Protein AF-A0AB34HCX6-F1 (afdb_monomer)

Structure (mmCIF, N/CA/C/O backbone):
data_AF-A0AB34HCX6-F1
#
_entry.id   AF-A0AB34HCX6-F1
#
loop_
_atom_site.group_PDB
_atom_site.id
_atom_site.type_symbol
_atom_site.label_atom_id
_atom_site.label_alt_id
_atom_site.label_comp_id
_atom_site.label_asym_id
_atom_site.label_entity_id
_atom_site.label_seq_id
_atom_site.pdbx_PDB_ins_code
_atom_site.Cartn_x
_atom_site.Cartn_y
_atom_site.Cartn_z
_atom_site.occupancy
_atom_site.B_iso_or_equiv
_atom_site.auth_seq_id
_atom_site.auth_comp_id
_atom_site.auth_asym_id
_atom_site.auth_atom_id
_atom_site.pdbx_PDB_model_num
ATOM 1 N N . MET A 1 1 ? 10.209 -13.416 0.550 1.00 55.62 1 MET A N 1
ATOM 2 C CA . MET A 1 1 ? 9.763 -12.662 1.744 1.00 55.62 1 MET A CA 1
ATOM 3 C C . MET A 1 1 ? 8.471 -13.272 2.259 1.00 55.62 1 MET A C 1
ATOM 5 O O . MET A 1 1 ? 7.424 -12.997 1.695 1.00 55.62 1 MET A O 1
ATOM 9 N N . GLN A 1 2 ? 8.530 -14.089 3.309 1.00 68.38 2 GLN A N 1
ATOM 10 C CA . GLN A 1 2 ? 7.336 -14.660 3.948 1.00 68.38 2 GLN A CA 1
ATOM 11 C C . GLN A 1 2 ? 6.648 -13.685 4.922 1.00 68.38 2 GLN A C 1
ATOM 13 O O . GLN A 1 2 ? 5.838 -14.127 5.707 1.00 68.38 2 GLN A O 1
ATOM 18 N N . 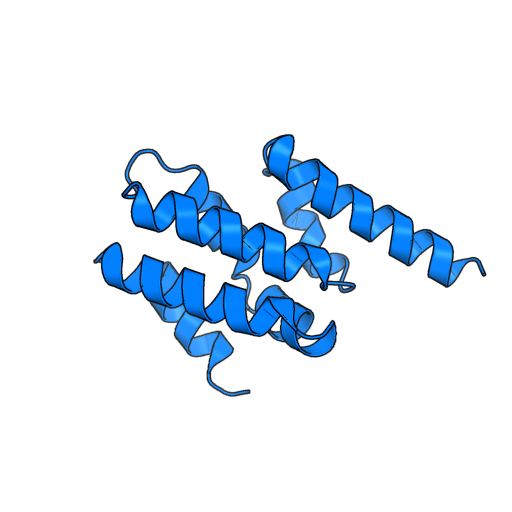GLY A 1 3 ? 6.998 -12.393 4.953 1.00 86.06 3 GLY A N 1
ATOM 19 C CA . GLY A 1 3 ? 6.365 -11.422 5.862 1.00 86.06 3 GLY A CA 1
ATOM 20 C C . GLY A 1 3 ? 5.257 -10.588 5.215 1.00 86.06 3 GLY A C 1
ATOM 21 O O . GLY A 1 3 ? 4.332 -10.152 5.888 1.00 86.06 3 GLY A O 1
ATOM 22 N N . VAL A 1 4 ? 5.337 -10.362 3.900 1.00 90.38 4 VAL A N 1
ATOM 23 C CA . VAL A 1 4 ? 4.390 -9.500 3.173 1.00 90.38 4 VAL A CA 1
ATOM 24 C C . VAL A 1 4 ? 2.976 -10.094 3.119 1.00 90.38 4 VAL A C 1
ATOM 26 O O . VAL A 1 4 ? 2.040 -9.350 3.407 1.00 90.38 4 VAL A O 1
ATOM 29 N N . PRO A 1 5 ? 2.781 -11.398 2.826 1.00 92.62 5 PRO A N 1
ATOM 30 C CA . PRO A 1 5 ? 1.440 -11.981 2.819 1.00 92.62 5 PRO A CA 1
ATOM 31 C C . PRO A 1 5 ? 0.748 -11.868 4.183 1.00 92.62 5 PRO A C 1
ATOM 33 O O . PRO A 1 5 ? -0.403 -11.461 4.248 1.00 92.62 5 PRO A O 1
ATOM 36 N N . GLN A 1 6 ? 1.468 -12.125 5.274 1.00 93.25 6 GLN A N 1
ATOM 37 C CA . GLN A 1 6 ? 0.959 -12.057 6.643 1.00 93.25 6 GLN A CA 1
ATOM 38 C C . GLN A 1 6 ? 0.585 -10.628 7.024 1.00 93.25 6 GLN A C 1
ATOM 40 O O . GLN A 1 6 ? -0.478 -10.411 7.586 1.00 93.25 6 GLN A O 1
ATOM 45 N N . LEU A 1 7 ? 1.402 -9.636 6.654 1.00 93.94 7 LEU A N 1
ATOM 46 C CA . LEU A 1 7 ? 1.037 -8.230 6.842 1.00 93.94 7 LEU A CA 1
ATOM 47 C C . LEU A 1 7 ? -0.205 -7.843 6.029 1.00 93.94 7 LEU A C 1
ATOM 49 O O . LEU A 1 7 ? -0.985 -7.011 6.480 1.00 93.94 7 LEU A O 1
ATOM 53 N N . SER A 1 8 ? -0.403 -8.440 4.851 1.00 94.19 8 SER A N 1
ATOM 54 C CA . SER A 1 8 ? -1.609 -8.222 4.045 1.00 94.19 8 SER A CA 1
ATOM 55 C C . SER A 1 8 ? -2.854 -8.843 4.681 1.00 94.19 8 SER A C 1
ATOM 57 O O . SER A 1 8 ? -3.922 -8.234 4.640 1.00 94.19 8 SER A O 1
ATOM 59 N N . VAL A 1 9 ? -2.712 -10.021 5.296 1.00 94.31 9 VAL A N 1
ATOM 60 C CA . VAL A 1 9 ? -3.766 -10.648 6.105 1.00 94.31 9 VAL A CA 1
ATOM 61 C C . VAL A 1 9 ? -4.085 -9.762 7.304 1.00 94.31 9 VAL A C 1
ATOM 63 O O . VAL A 1 9 ? -5.232 -9.358 7.449 1.00 94.31 9 VAL A O 1
ATOM 66 N N . CYS A 1 10 ? -3.079 -9.335 8.076 1.00 95.06 10 CYS A N 1
ATOM 67 C CA . CYS A 1 10 ? -3.294 -8.447 9.220 1.00 95.06 10 CYS A CA 1
ATOM 68 C C . CYS A 1 10 ? -3.985 -7.135 8.821 1.00 95.06 10 CYS A C 1
ATOM 70 O O . CYS A 1 10 ? -4.878 -6.654 9.506 1.00 95.06 10 CYS A O 1
ATOM 72 N N . LEU A 1 11 ? -3.608 -6.547 7.684 1.00 95.81 11 LEU A N 1
ATOM 73 C CA . LEU A 1 11 ? -4.252 -5.334 7.182 1.00 95.81 11 LEU A CA 1
ATOM 74 C C . LEU A 1 11 ? -5.751 -5.536 6.884 1.00 95.81 11 LEU A C 1
ATOM 76 O O . LEU A 1 11 ? -6.529 -4.591 7.004 1.00 95.81 11 LEU A O 1
ATOM 80 N N . SER A 1 12 ? -6.142 -6.742 6.472 1.00 94.56 12 SER A N 1
ATOM 81 C CA . SER A 1 12 ? -7.500 -7.048 6.010 1.00 94.56 12 SER A CA 1
ATOM 82 C C . SER A 1 12 ? -8.395 -7.572 7.135 1.00 94.56 12 SER A C 1
ATOM 84 O O . SER A 1 12 ? -9.546 -7.158 7.240 1.00 94.56 12 SER A O 1
ATOM 86 N N . GLU A 1 13 ? -7.867 -8.461 7.974 1.00 94.94 13 GLU A N 1
ATOM 87 C CA . GLU A 1 13 ? -8.652 -9.259 8.921 1.00 94.94 13 GLU A CA 1
ATOM 88 C C . GLU A 1 13 ? -8.633 -8.714 10.353 1.00 94.94 13 GLU A C 1
ATOM 90 O O . GLU A 1 13 ? -9.576 -8.967 11.099 1.00 94.94 13 GLU A O 1
ATOM 95 N N . GLU A 1 14 ? -7.615 -7.940 10.746 1.00 95.88 14 GLU A N 1
ATOM 96 C CA . GLU A 1 14 ? -7.512 -7.468 12.134 1.00 95.88 14 GLU A CA 1
ATOM 97 C C . GLU A 1 14 ? -8.647 -6.492 12.468 1.00 95.88 14 GLU A C 1
ATOM 99 O O . GLU A 1 14 ? -8.891 -5.548 11.708 1.00 95.88 14 GLU A O 1
ATOM 104 N N . PRO A 1 15 ? -9.350 -6.663 13.595 1.00 93.25 15 PRO A N 1
ATOM 105 C CA . PRO A 1 15 ? -10.450 -5.779 13.951 1.00 93.25 15 PRO A CA 1
ATOM 106 C C . PRO A 1 15 ? -9.952 -4.390 14.350 1.00 93.25 15 PRO A C 1
ATOM 108 O O . PRO A 1 15 ? -10.609 -3.395 14.044 1.00 93.25 15 PRO A O 1
ATOM 111 N N . GLU A 1 16 ? -8.785 -4.298 14.990 1.00 96.75 16 GLU A N 1
ATOM 112 C CA . GLU A 1 16 ? -8.295 -3.035 15.516 1.00 96.75 16 GLU A CA 1
ATOM 113 C C . GLU A 1 16 ? -7.513 -2.207 14.492 1.00 96.75 16 GLU A C 1
ATOM 115 O O . GLU A 1 16 ? -6.462 -2.583 13.964 1.00 96.75 16 GLU A O 1
ATOM 120 N N . ASP A 1 17 ? -7.972 -0.974 14.320 1.00 96.75 17 ASP A N 1
ATOM 121 C CA . ASP A 1 17 ? -7.379 0.010 13.423 1.00 96.75 17 ASP A CA 1
ATOM 122 C C . ASP A 1 17 ? -5.897 0.292 13.667 1.00 96.75 17 ASP A C 1
ATOM 124 O O . ASP A 1 17 ? -5.146 0.513 12.718 1.00 96.75 17 ASP A O 1
ATOM 128 N N . HIS A 1 18 ? -5.442 0.269 14.920 1.00 95.81 18 HIS A N 1
ATOM 129 C CA . HIS A 1 18 ? -4.035 0.521 15.231 1.00 95.81 18 HIS A CA 1
ATOM 130 C C . HIS A 1 18 ? -3.121 -0.610 14.725 1.00 95.81 18 HIS A C 1
ATOM 132 O O . HIS A 1 18 ? -1.987 -0.343 14.315 1.00 95.81 18 HIS A O 1
ATOM 138 N N . ILE A 1 19 ? -3.620 -1.853 14.682 1.00 97.06 19 ILE A N 1
ATOM 139 C CA . ILE A 1 19 ? -2.902 -3.007 14.127 1.00 97.06 19 ILE A CA 1
ATOM 140 C C . ILE A 1 19 ? -2.862 -2.892 12.603 1.00 97.06 19 IL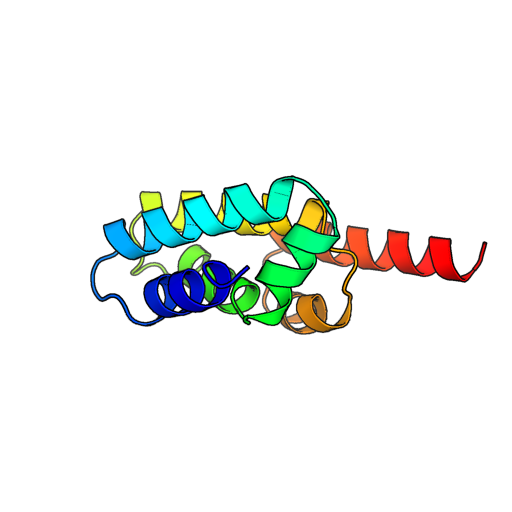E A C 1
ATOM 142 O O . ILE A 1 19 ? -1.781 -2.947 12.005 1.00 97.06 19 ILE A O 1
ATOM 146 N N . LYS A 1 20 ? -4.008 -2.606 11.971 1.00 97.62 20 LYS A N 1
ATOM 147 C CA . LYS A 1 20 ? -4.081 -2.308 10.531 1.00 97.62 20 LYS A CA 1
ATOM 148 C C . LYS A 1 20 ? -3.155 -1.158 10.139 1.00 97.62 20 LYS A C 1
ATOM 150 O O . LYS A 1 20 ? -2.467 -1.227 9.122 1.00 97.62 20 LYS A O 1
ATOM 155 N N . ALA A 1 21 ? -3.069 -0.118 10.964 1.00 97.50 21 ALA A N 1
ATOM 156 C CA . ALA A 1 21 ? -2.229 1.045 10.714 1.00 97.50 21 ALA A CA 1
ATOM 157 C C . ALA A 1 21 ? -0.740 0.679 10.769 1.00 97.50 21 ALA A C 1
ATOM 159 O O . ALA A 1 21 ? 0.039 1.093 9.903 1.00 97.50 21 ALA A O 1
ATOM 160 N N . ALA A 1 22 ? -0.332 -0.133 11.748 1.00 97.44 22 ALA A N 1
ATOM 161 C CA . ALA A 1 22 ? 1.025 -0.664 11.824 1.00 97.44 22 ALA A CA 1
ATOM 162 C C . ALA A 1 22 ? 1.361 -1.540 10.603 1.00 97.44 22 ALA A C 1
ATOM 164 O O . ALA A 1 22 ? 2.428 -1.366 10.002 1.00 97.44 22 ALA A O 1
ATOM 165 N N . ALA A 1 23 ? 0.433 -2.405 10.179 1.00 97.31 23 ALA A N 1
ATOM 166 C CA . ALA A 1 23 ? 0.587 -3.233 8.986 1.00 97.31 23 ALA A CA 1
ATOM 167 C C . ALA A 1 23 ? 0.730 -2.380 7.714 1.00 97.31 23 ALA A C 1
ATOM 169 O O . ALA A 1 23 ? 1.687 -2.554 6.954 1.00 97.31 23 ALA A O 1
ATOM 170 N N . ALA A 1 24 ? -0.151 -1.392 7.521 1.00 97.75 24 ALA A N 1
ATOM 171 C CA . ALA A 1 24 ? -0.098 -0.448 6.406 1.00 97.75 24 ALA A CA 1
ATOM 172 C C . ALA A 1 24 ? 1.246 0.289 6.358 1.00 97.75 24 ALA A C 1
ATOM 174 O O . ALA A 1 24 ? 1.884 0.381 5.305 1.00 97.75 24 ALA A O 1
ATOM 175 N N . TRP A 1 25 ? 1.714 0.781 7.508 1.00 97.62 25 TRP A N 1
ATOM 176 C CA . TRP A 1 25 ? 3.006 1.448 7.607 1.00 97.62 25 TRP A CA 1
ATOM 177 C C . TRP A 1 25 ? 4.154 0.517 7.210 1.00 97.62 25 TRP A C 1
ATOM 179 O O . TRP A 1 25 ? 4.978 0.912 6.381 1.00 97.62 25 TRP A O 1
ATOM 189 N N . ALA A 1 26 ? 4.190 -0.710 7.741 1.00 97.06 26 ALA A N 1
ATOM 190 C CA . ALA A 1 26 ? 5.231 -1.696 7.454 1.00 97.06 26 ALA A CA 1
ATOM 191 C C . ALA A 1 26 ? 5.274 -2.068 5.963 1.00 97.06 26 ALA A C 1
ATOM 193 O O . ALA A 1 26 ? 6.339 -2.030 5.344 1.00 97.06 26 ALA A O 1
ATOM 194 N N . LEU A 1 27 ? 4.116 -2.324 5.351 1.00 96.56 27 LEU A N 1
ATOM 195 C CA . LEU A 1 27 ? 3.985 -2.579 3.913 1.00 96.56 27 LEU A CA 1
ATOM 196 C C . LEU A 1 27 ? 4.488 -1.393 3.078 1.00 96.56 27 LEU A C 1
ATOM 198 O O . LEU A 1 27 ? 5.230 -1.570 2.109 1.00 96.56 27 LEU A O 1
ATOM 202 N N . GLY A 1 28 ? 4.165 -0.168 3.498 1.00 96.19 28 GLY A N 1
ATOM 203 C CA . GLY A 1 28 ? 4.680 1.058 2.894 1.00 96.19 28 GLY A CA 1
ATOM 204 C C . GLY A 1 28 ? 6.195 1.242 3.043 1.00 96.19 28 GLY A C 1
ATOM 205 O O . GLY A 1 28 ? 6.819 1.840 2.163 1.00 96.19 28 GLY A O 1
ATOM 206 N N . GLN A 1 29 ? 6.802 0.750 4.130 1.00 96.31 29 GLN A N 1
ATOM 207 C CA . GLN A 1 29 ? 8.261 0.732 4.292 1.00 96.31 29 GLN A CA 1
ATOM 208 C C . GLN A 1 29 ? 8.911 -0.318 3.398 1.00 96.31 29 GLN A C 1
ATOM 210 O O . GLN A 1 29 ? 9.960 -0.050 2.835 1.00 96.31 29 GLN A O 1
ATOM 215 N N . ILE A 1 30 ? 8.299 -1.485 3.216 1.00 94.62 30 ILE A N 1
ATOM 216 C CA . ILE A 1 30 ? 8.834 -2.518 2.324 1.00 94.62 30 ILE A CA 1
ATOM 217 C C . ILE A 1 30 ? 8.793 -2.020 0.874 1.00 94.62 30 ILE A C 1
ATOM 219 O O . ILE A 1 30 ? 9.810 -1.994 0.181 1.00 94.62 30 ILE A O 1
ATOM 223 N N . GLY A 1 31 ? 7.634 -1.534 0.427 1.00 93.38 31 GLY A N 1
ATOM 224 C CA . GLY A 1 31 ? 7.417 -1.160 -0.969 1.00 93.38 31 GLY A CA 1
ATOM 225 C C . GLY A 1 31 ? 8.143 0.102 -1.451 1.00 93.38 31 GLY A C 1
ATOM 226 O O . GLY A 1 31 ? 8.169 0.341 -2.654 1.00 93.38 31 GLY A O 1
ATOM 227 N N . ARG A 1 32 ? 8.745 0.921 -0.572 1.00 93.88 32 ARG A N 1
ATOM 228 C CA . ARG A 1 32 ? 9.413 2.180 -0.986 1.00 93.88 32 ARG A CA 1
ATOM 229 C C . ARG A 1 32 ? 10.846 2.006 -1.504 1.00 93.88 32 ARG A C 1
ATOM 231 O O . ARG A 1 32 ? 11.403 2.969 -2.031 1.00 93.88 32 ARG A O 1
ATOM 238 N N . HIS A 1 33 ? 11.473 0.843 -1.304 1.00 92.50 33 HIS A N 1
ATOM 239 C CA . HIS A 1 33 ? 12.919 0.680 -1.518 1.00 92.50 33 HIS A CA 1
ATOM 240 C C . HIS A 1 33 ? 13.249 0.367 -2.983 1.00 92.50 33 HIS A C 1
ATOM 242 O O . HIS A 1 33 ? 13.875 1.186 -3.659 1.00 92.50 33 HIS A O 1
ATOM 248 N N . THR A 1 34 ? 12.797 -0.783 -3.490 1.00 92.12 34 THR A N 1
ATOM 249 C CA . THR A 1 34 ? 13.100 -1.250 -4.857 1.00 92.12 34 THR A CA 1
ATOM 250 C C . THR A 1 34 ? 11.839 -1.722 -5.590 1.00 92.12 34 THR A C 1
ATOM 252 O O . THR A 1 34 ? 10.837 -2.028 -4.932 1.00 92.12 34 THR A O 1
ATOM 255 N N . PRO A 1 35 ? 11.860 -1.799 -6.936 1.00 90.69 35 PRO A N 1
ATOM 256 C CA . PRO A 1 35 ? 10.740 -2.327 -7.713 1.00 90.69 35 PRO A CA 1
ATOM 257 C C . PRO A 1 35 ? 10.351 -3.759 -7.340 1.00 90.69 35 PRO A C 1
ATOM 259 O O . PRO A 1 35 ? 9.165 -4.076 -7.310 1.00 90.69 35 PRO A O 1
ATOM 262 N N . GLU A 1 36 ? 11.315 -4.613 -6.987 1.00 92.00 36 GLU A N 1
ATOM 263 C CA . GLU A 1 36 ? 11.062 -5.999 -6.575 1.00 92.00 36 GLU A CA 1
ATOM 264 C C . GLU A 1 36 ? 10.271 -6.049 -5.264 1.00 92.00 36 GLU A C 1
ATOM 266 O O . GLU A 1 36 ? 9.307 -6.808 -5.152 1.00 92.00 36 GLU A O 1
ATOM 271 N N . HIS A 1 37 ? 10.624 -5.201 -4.291 1.00 92.81 37 HIS A N 1
ATOM 272 C CA . HIS A 1 37 ? 9.886 -5.086 -3.033 1.00 92.81 37 HIS A CA 1
ATOM 273 C C . HIS A 1 37 ? 8.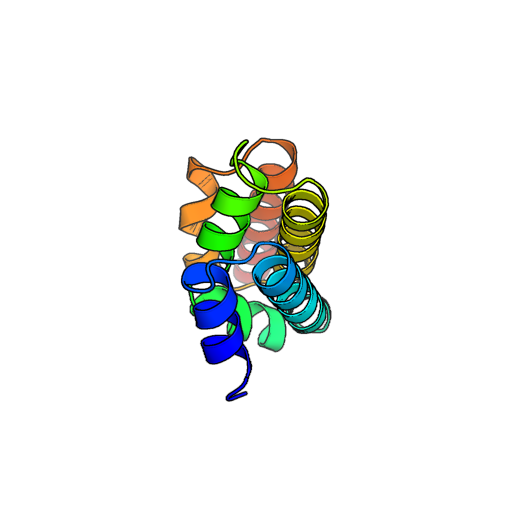483 -4.510 -3.247 1.00 92.81 37 HIS A C 1
ATOM 275 O O . HIS A 1 37 ? 7.512 -5.015 -2.684 1.00 92.81 37 HIS A O 1
ATOM 281 N N . ALA A 1 38 ? 8.359 -3.479 -4.086 1.00 93.31 38 ALA A N 1
ATOM 282 C CA . ALA A 1 38 ? 7.066 -2.897 -4.429 1.00 93.31 38 ALA A CA 1
ATOM 283 C C . ALA A 1 38 ? 6.157 -3.918 -5.120 1.00 93.31 38 ALA A C 1
ATOM 285 O O . ALA A 1 38 ? 4.985 -4.036 -4.768 1.00 93.31 38 ALA A O 1
ATOM 286 N N . ARG A 1 39 ? 6.712 -4.709 -6.047 1.00 92.31 39 ARG A N 1
ATOM 287 C CA . ARG A 1 39 ? 6.005 -5.813 -6.696 1.00 92.31 39 ARG A CA 1
ATOM 288 C C . ARG A 1 39 ? 5.571 -6.862 -5.680 1.00 92.31 39 ARG A C 1
ATOM 290 O O . ARG A 1 39 ? 4.421 -7.274 -5.733 1.00 92.31 39 ARG A O 1
ATOM 297 N N . ALA A 1 40 ? 6.446 -7.266 -4.757 1.00 92.62 40 ALA A N 1
ATOM 298 C CA . ALA A 1 40 ? 6.116 -8.261 -3.735 1.00 92.62 40 ALA A CA 1
ATOM 299 C C . ALA A 1 40 ? 4.912 -7.847 -2.870 1.00 92.62 40 ALA A C 1
ATOM 301 O O . ALA A 1 40 ? 4.116 -8.705 -2.512 1.00 92.62 40 ALA A O 1
ATOM 302 N N . VAL A 1 41 ? 4.758 -6.549 -2.584 1.00 93.75 41 VAL A N 1
ATOM 303 C CA . VAL A 1 41 ? 3.590 -5.988 -1.877 1.00 93.75 41 VAL A CA 1
ATOM 304 C C . VAL A 1 41 ? 2.371 -5.829 -2.790 1.00 93.75 41 VAL A C 1
ATOM 306 O O . VAL A 1 41 ? 1.239 -6.029 -2.368 1.00 93.75 41 VAL A O 1
ATOM 309 N N . ALA A 1 42 ? 2.566 -5.460 -4.054 1.00 91.88 42 ALA A N 1
ATOM 310 C CA . ALA A 1 42 ? 1.453 -5.244 -4.974 1.00 91.88 42 ALA A CA 1
ATOM 311 C C . ALA A 1 42 ? 0.725 -6.556 -5.331 1.00 91.88 42 ALA A C 1
ATOM 313 O O . ALA A 1 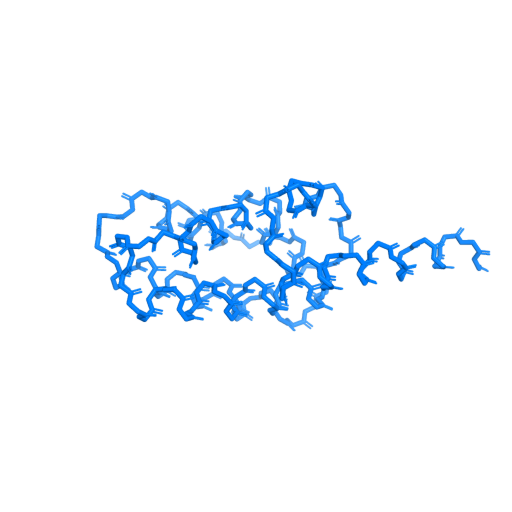42 ? -0.499 -6.564 -5.437 1.00 91.88 42 ALA A O 1
ATOM 314 N N . VAL A 1 43 ? 1.456 -7.670 -5.469 1.00 92.31 43 VAL A N 1
ATOM 315 C CA . VAL A 1 43 ? 0.876 -8.978 -5.839 1.00 92.31 43 VAL A CA 1
ATOM 316 C C . VAL A 1 43 ? 0.079 -9.652 -4.718 1.00 92.31 43 VAL A C 1
ATOM 318 O O . VAL A 1 43 ? -0.632 -10.612 -4.985 1.00 92.31 43 VAL A O 1
ATOM 321 N N . THR A 1 44 ? 0.156 -9.167 -3.475 1.00 91.81 44 THR A N 1
ATOM 322 C CA . THR A 1 44 ? -0.630 -9.691 -2.341 1.00 91.81 44 THR A CA 1
ATOM 323 C C . THR A 1 44 ? -2.005 -9.033 -2.207 1.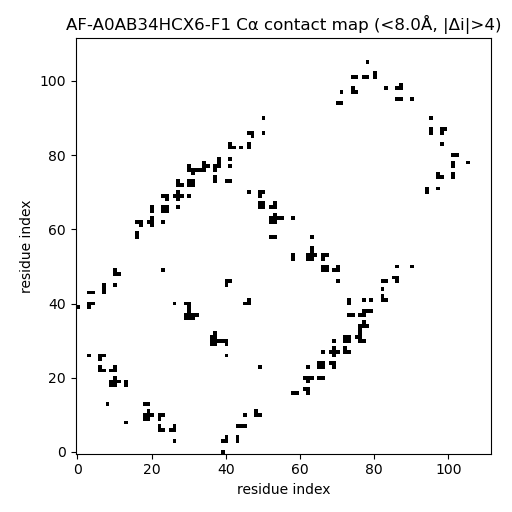00 91.81 44 THR A C 1
ATOM 325 O O . THR A 1 44 ? -2.616 -9.113 -1.149 1.00 91.81 44 THR A O 1
ATOM 328 N N . HIS A 1 45 ? -2.496 -8.350 -3.249 1.00 88.88 45 HIS A N 1
ATOM 329 C CA . HIS A 1 45 ? -3.760 -7.595 -3.232 1.00 88.88 45 HIS A CA 1
ATOM 330 C C . HIS A 1 45 ? -3.845 -6.516 -2.136 1.00 88.88 45 HIS A C 1
ATOM 332 O O . HIS A 1 45 ? -4.920 -6.040 -1.785 1.00 88.88 45 HIS A O 1
ATOM 338 N N . THR A 1 46 ? -2.700 -6.056 -1.634 1.00 93.50 46 THR A N 1
ATOM 339 C CA . THR A 1 46 ? -2.635 -5.072 -0.551 1.00 93.50 46 THR A CA 1
ATOM 340 C C . THR A 1 46 ? -3.037 -3.664 -1.007 1.00 93.50 46 THR A C 1
ATOM 342 O O . THR A 1 46 ? -3.579 -2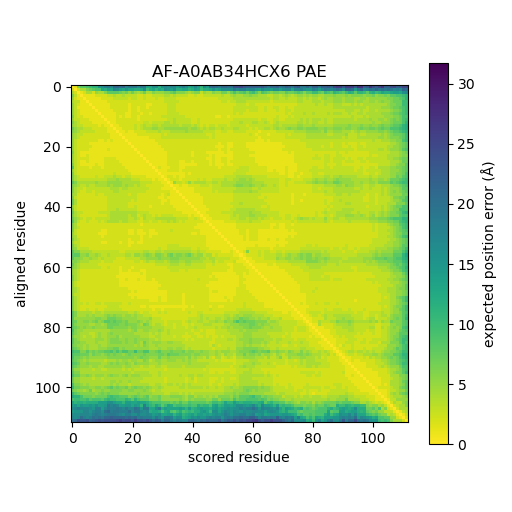.891 -0.223 1.00 93.50 46 THR A O 1
ATOM 345 N N . LEU A 1 47 ? -2.788 -3.302 -2.272 1.00 94.25 47 LEU A N 1
ATOM 346 C CA . LEU A 1 47 ? -3.058 -1.950 -2.779 1.00 94.25 47 LEU A CA 1
ATOM 347 C C . LEU A 1 47 ? -4.558 -1.579 -2.769 1.00 94.25 47 LEU A C 1
ATOM 349 O O . LEU A 1 47 ? -4.867 -0.500 -2.259 1.00 94.25 47 LEU A O 1
ATOM 353 N N . PRO A 1 48 ? -5.487 -2.428 -3.256 1.00 94.50 48 PRO A N 1
ATOM 354 C CA . PRO A 1 48 ? -6.925 -2.182 -3.114 1.00 94.50 48 PRO A CA 1
ATOM 355 C C . PRO A 1 48 ? -7.383 -2.056 -1.656 1.00 94.50 48 PRO A C 1
ATOM 357 O O . PRO A 1 48 ? -8.151 -1.154 -1.332 1.00 94.50 48 PRO A O 1
ATOM 360 N N . VAL A 1 49 ? -6.866 -2.901 -0.755 1.00 95.44 49 VAL A N 1
ATOM 361 C CA . VAL A 1 49 ? -7.218 -2.850 0.676 1.00 95.44 49 VAL A CA 1
ATOM 362 C C . VAL A 1 49 ? -6.772 -1.526 1.297 1.00 95.44 49 VAL A C 1
ATOM 364 O O . VAL A 1 49 ? -7.573 -0.836 1.922 1.00 95.44 49 VAL A O 1
ATOM 367 N N . LEU A 1 50 ? -5.522 -1.109 1.062 1.00 96.56 50 LEU A N 1
ATOM 368 C CA . LEU A 1 50 ? -5.030 0.195 1.520 1.00 96.56 50 LEU A CA 1
ATOM 369 C C . LEU A 1 50 ? -5.873 1.350 0.968 1.00 96.56 50 LEU A C 1
ATOM 371 O O . LEU A 1 50 ? -6.082 2.342 1.664 1.00 96.56 50 LEU A O 1
ATOM 375 N N . LEU A 1 51 ? -6.329 1.249 -0.284 1.00 95.75 51 LEU A N 1
ATOM 376 C CA . LEU A 1 51 ? -7.165 2.274 -0.902 1.00 95.75 51 LEU A CA 1
ATOM 377 C C . LEU A 1 51 ? -8.525 2.372 -0.201 1.00 95.75 51 LEU A C 1
ATOM 379 O O . LEU A 1 51 ? -8.938 3.474 0.154 1.00 95.75 51 LEU A O 1
ATOM 383 N N . SER A 1 52 ? -9.161 1.232 0.075 1.00 95.56 52 SER A N 1
ATOM 384 C CA . SER A 1 52 ? -10.416 1.169 0.829 1.00 95.56 52 SER A CA 1
ATOM 385 C C . SER A 1 52 ? -10.269 1.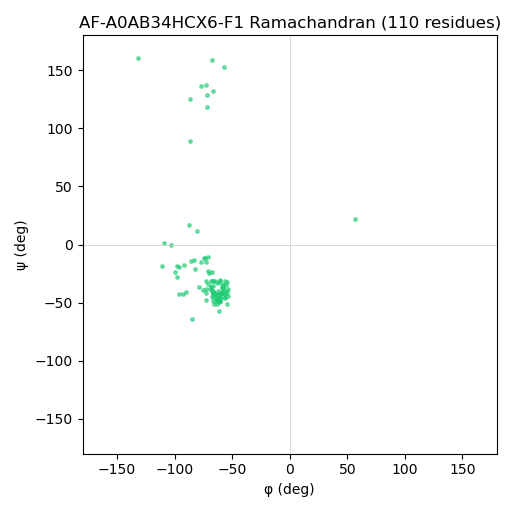767 2.231 1.00 95.56 52 SER A C 1
ATOM 387 O O . SER A 1 52 ? -11.083 2.592 2.633 1.00 95.56 52 SER A O 1
ATOM 389 N N . LEU A 1 53 ? -9.206 1.413 2.962 1.00 96.31 53 LEU A N 1
ATOM 390 C CA . LEU A 1 53 ? -8.941 1.939 4.311 1.00 96.31 53 LEU A CA 1
ATOM 391 C C . LEU A 1 53 ? -8.614 3.436 4.308 1.00 96.31 53 LEU A C 1
ATOM 393 O O . LEU A 1 53 ? -8.924 4.152 5.252 1.00 96.31 53 LEU A O 1
ATOM 397 N N . TYR A 1 54 ? -7.989 3.935 3.242 1.00 96.38 54 TYR A N 1
ATOM 398 C CA . TYR A 1 54 ? -7.770 5.367 3.070 1.00 96.38 54 TYR A CA 1
ATOM 399 C C . TYR A 1 54 ? -9.082 6.131 2.822 1.00 96.38 54 TYR A C 1
ATOM 401 O O . TYR A 1 54 ? -9.215 7.269 3.268 1.00 96.38 54 TYR A O 1
ATOM 409 N N . MET A 1 55 ? -10.029 5.538 2.095 1.00 94.94 55 MET A N 1
ATOM 410 C CA . MET A 1 55 ? -11.274 6.201 1.693 1.00 94.94 55 MET A CA 1
ATOM 411 C C . MET A 1 55 ? -12.431 6.000 2.678 1.00 94.94 55 MET A C 1
ATOM 413 O O . MET A 1 55 ? -13.402 6.752 2.616 1.00 94.94 55 MET A O 1
ATOM 417 N N . SER A 1 56 ? -12.347 5.009 3.567 1.00 95.06 56 SER A N 1
ATOM 418 C CA . SER A 1 56 ? -13.392 4.730 4.550 1.00 95.06 56 SER A CA 1
ATOM 419 C C . SER A 1 56 ? -13.432 5.787 5.651 1.00 95.06 56 SER A C 1
ATOM 421 O O . SER A 1 56 ? -12.430 6.062 6.310 1.00 95.06 56 SER A O 1
ATOM 423 N N . THR A 1 57 ? -14.621 6.335 5.902 1.00 93.19 57 THR A N 1
ATOM 424 C CA . THR A 1 57 ? -14.880 7.245 7.027 1.00 93.19 57 THR A CA 1
ATOM 425 C C . THR A 1 57 ? -14.914 6.532 8.377 1.00 93.19 57 THR A C 1
ATOM 427 O O . THR A 1 57 ? -14.864 7.194 9.408 1.00 93.19 57 THR A O 1
ATOM 430 N N . GLU A 1 58 ? -15.019 5.202 8.380 1.00 94.25 58 GLU A N 1
ATOM 431 C CA . GLU A 1 58 ? -14.999 4.378 9.594 1.00 94.25 58 GLU A CA 1
ATOM 432 C C . GLU A 1 58 ? -13.570 4.111 10.080 1.00 94.25 58 GLU A C 1
ATOM 434 O O . GLU A 1 58 ? -13.358 3.823 11.254 1.00 94.25 58 GLU A O 1
ATOM 439 N N . SER A 1 59 ? -12.582 4.235 9.189 1.00 94.81 59 SER A N 1
ATOM 440 C CA . SER A 1 59 ? -11.173 4.134 9.552 1.00 94.81 59 SER A CA 1
ATOM 441 C C . SER A 1 59 ? -10.719 5.372 10.322 1.00 94.81 59 SER A C 1
ATOM 443 O O . SER A 1 59 ? -10.996 6.508 9.942 1.00 94.81 59 SER A O 1
ATOM 445 N N . SER A 1 60 ? -9.949 5.154 11.376 1.00 96.88 60 SER A N 1
ATOM 446 C CA . SER A 1 60 ? -9.255 6.174 12.151 1.00 96.88 60 SER A CA 1
ATOM 447 C C . SER A 1 60 ? -8.328 7.029 11.286 1.00 96.88 60 SER A C 1
ATOM 449 O O . SER A 1 60 ? -7.776 6.586 10.274 1.00 96.88 60 SER A O 1
ATOM 451 N N . GLU A 1 61 ? -8.100 8.268 11.723 1.00 97.19 61 GLU A N 1
ATOM 452 C CA . GLU A 1 61 ? -7.241 9.221 11.013 1.00 97.19 61 GLU A CA 1
ATOM 453 C C . GLU A 1 61 ? -5.822 8.669 10.791 1.00 97.19 61 GLU A C 1
ATOM 455 O O . GLU A 1 61 ? -5.267 8.774 9.694 1.00 97.19 61 GLU A O 1
ATOM 460 N N . ASP A 1 62 ? -5.245 8.021 11.806 1.00 97.44 62 ASP A N 1
ATOM 461 C CA . ASP A 1 62 ? -3.913 7.420 11.715 1.00 97.44 62 ASP A CA 1
ATOM 462 C C . ASP A 1 62 ? -3.859 6.307 10.654 1.00 97.44 62 ASP A C 1
ATOM 464 O O . ASP A 1 62 ? -2.930 6.273 9.834 1.00 97.44 62 ASP A O 1
ATOM 468 N N . LEU A 1 63 ? -4.883 5.445 10.602 1.00 97.44 63 LEU A N 1
ATOM 469 C CA . LEU A 1 63 ? -4.995 4.395 9.593 1.00 97.44 63 LEU A CA 1
ATOM 470 C C . LEU A 1 63 ? -5.126 4.980 8.183 1.00 97.44 63 LEU A C 1
ATOM 472 O O . LEU A 1 63 ? -4.415 4.542 7.272 1.00 97.44 63 LEU A O 1
ATOM 476 N N . GLN A 1 64 ? -5.959 6.005 7.996 1.00 97.81 64 GLN A N 1
ATOM 477 C CA . GLN A 1 64 ? -6.115 6.673 6.702 1.00 97.81 64 GLN A CA 1
ATOM 478 C C . GLN A 1 64 ? -4.796 7.310 6.230 1.00 97.81 64 GLN A C 1
ATOM 480 O O . GLN A 1 64 ? -4.374 7.126 5.081 1.00 97.81 64 GLN A O 1
ATOM 485 N N . VAL A 1 65 ? -4.101 8.032 7.118 1.00 97.44 65 VAL A N 1
ATOM 486 C CA . VAL A 1 65 ? -2.827 8.704 6.812 1.00 97.44 65 VAL A CA 1
ATOM 487 C C . VAL A 1 65 ? -1.742 7.691 6.447 1.00 97.44 65 VAL A C 1
ATOM 489 O O . VAL A 1 65 ? -1.034 7.873 5.445 1.00 97.44 65 VAL A O 1
ATOM 492 N N . LYS A 1 66 ? -1.609 6.608 7.222 1.00 98.12 66 LYS A N 1
ATOM 493 C CA . LYS A 1 66 ? -0.628 5.547 6.956 1.00 98.12 66 LYS A CA 1
ATOM 494 C C . LYS A 1 66 ? -0.955 4.785 5.680 1.00 98.12 66 LYS A C 1
ATOM 496 O O . LYS A 1 66 ? -0.041 4.572 4.882 1.00 98.12 66 LYS A O 1
ATOM 501 N N . SER A 1 67 ? -2.227 4.483 5.423 1.00 97.62 67 SER A N 1
ATOM 502 C CA . SER A 1 67 ? -2.666 3.812 4.195 1.00 97.62 67 SER A CA 1
ATOM 503 C C . SER A 1 67 ? -2.353 4.648 2.957 1.00 97.62 67 SER A C 1
ATOM 505 O O . SER A 1 67 ? -1.659 4.190 2.047 1.00 97.62 67 SER A O 1
ATOM 507 N N . LYS A 1 68 ? -2.714 5.935 2.967 1.00 97.25 68 LYS A N 1
ATOM 508 C CA . LYS A 1 68 ? -2.365 6.882 1.896 1.00 97.25 68 LYS A CA 1
ATOM 509 C C . LYS A 1 68 ? -0.859 6.952 1.647 1.00 97.25 68 LYS A C 1
ATOM 511 O O . LYS A 1 68 ? -0.408 6.971 0.498 1.00 97.25 68 LYS A O 1
ATOM 516 N N . LYS A 1 69 ? -0.058 7.034 2.715 1.00 96.88 69 LYS A N 1
ATOM 517 C CA . LYS A 1 69 ? 1.405 7.114 2.611 1.00 96.88 69 LYS A CA 1
ATOM 518 C C . LYS A 1 69 ? 1.995 5.816 2.062 1.00 96.88 69 LYS A C 1
ATOM 520 O O . LYS A 1 69 ? 2.882 5.881 1.211 1.00 96.88 69 LYS A O 1
ATOM 525 N N . ALA A 1 70 ? 1.475 4.669 2.489 1.00 97.50 70 ALA A N 1
ATOM 526 C CA . ALA A 1 70 ? 1.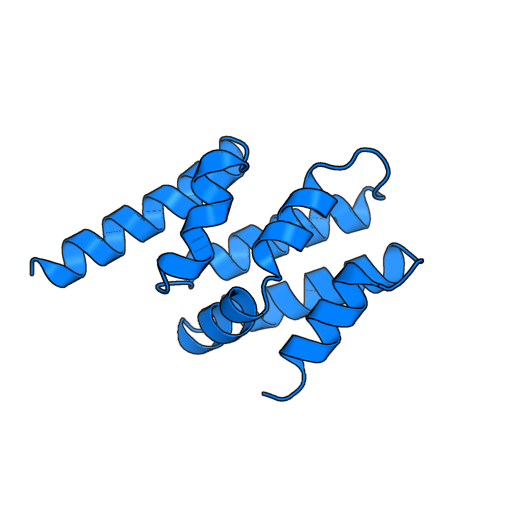877 3.357 2.004 1.00 97.50 70 ALA A CA 1
ATOM 527 C C . ALA A 1 70 ? 1.602 3.199 0.505 1.00 97.50 70 ALA A C 1
ATOM 529 O O . ALA A 1 70 ? 2.526 2.875 -0.238 1.00 97.50 70 ALA A O 1
ATOM 530 N N . ILE A 1 71 ? 0.394 3.544 0.039 1.00 96.12 71 ILE A N 1
ATOM 531 C CA . ILE A 1 71 ? 0.041 3.518 -1.390 1.00 96.12 71 ILE A CA 1
ATOM 532 C C . ILE A 1 71 ? 1.038 4.351 -2.195 1.00 96.12 71 ILE A C 1
ATOM 534 O O . ILE A 1 71 ? 1.638 3.858 -3.145 1.00 96.12 71 ILE A O 1
ATOM 538 N N . LYS A 1 72 ? 1.283 5.605 -1.794 1.00 95.19 72 LYS A N 1
ATOM 539 C CA . LYS A 1 72 ? 2.224 6.485 -2.505 1.00 95.19 72 LYS A CA 1
ATOM 540 C C . LYS A 1 72 ? 3.640 5.912 -2.557 1.00 95.19 72 LYS A C 1
ATOM 542 O O . LYS A 1 72 ? 4.296 6.026 -3.589 1.00 95.19 72 LYS A O 1
ATOM 547 N N . ASN A 1 73 ? 4.108 5.332 -1.457 1.00 95.12 73 ASN A N 1
ATOM 548 C CA . ASN A 1 73 ? 5.426 4.715 -1.365 1.00 95.12 73 ASN A CA 1
ATOM 549 C C . ASN A 1 73 ? 5.568 3.523 -2.320 1.00 95.12 73 ASN A C 1
ATOM 551 O O . ASN A 1 73 ? 6.543 3.458 -3.066 1.00 95.12 73 ASN A O 1
ATOM 555 N N . ILE A 1 74 ? 4.579 2.625 -2.328 1.00 95.19 74 ILE A N 1
ATOM 556 C CA . ILE A 1 74 ? 4.560 1.437 -3.188 1.00 95.19 74 ILE A CA 1
ATOM 557 C C . ILE A 1 74 ? 4.441 1.859 -4.658 1.00 95.19 74 ILE A C 1
ATOM 559 O O . ILE A 1 74 ? 5.247 1.445 -5.490 1.00 95.19 74 ILE A O 1
ATOM 563 N N . LEU A 1 75 ? 3.495 2.747 -4.988 1.00 93.38 75 LEU A N 1
ATOM 564 C CA . LEU A 1 75 ? 3.262 3.211 -6.360 1.00 93.38 75 LEU A CA 1
ATOM 565 C C . LEU A 1 75 ? 4.472 3.912 -6.970 1.00 93.38 75 LEU A C 1
ATOM 567 O O . LEU A 1 75 ? 4.667 3.839 -8.173 1.00 93.38 75 LEU A O 1
ATOM 571 N N . GLN A 1 76 ? 5.303 4.599 -6.186 1.00 91.62 76 GLN A N 1
ATOM 572 C CA . GLN A 1 76 ? 6.491 5.264 -6.731 1.00 91.62 76 GLN A CA 1
ATOM 573 C C . GLN A 1 76 ? 7.552 4.286 -7.248 1.00 91.62 76 GLN A C 1
ATOM 575 O O . GLN A 1 76 ? 8.347 4.672 -8.108 1.00 91.62 76 GLN A O 1
ATOM 580 N N . LYS A 1 77 ? 7.559 3.045 -6.749 1.00 92.06 77 LYS A N 1
ATOM 581 C CA . LYS A 1 77 ? 8.526 2.003 -7.116 1.00 92.06 77 LYS A CA 1
ATOM 582 C C . LYS A 1 77 ? 7.914 0.850 -7.914 1.00 92.06 77 LYS A C 1
ATOM 584 O O . LYS A 1 77 ? 8.662 0.128 -8.562 1.00 92.06 77 LYS A O 1
ATOM 589 N N . CYS A 1 78 ? 6.595 0.669 -7.886 1.00 89.56 78 CYS A N 1
ATOM 590 C CA . CYS A 1 78 ? 5.932 -0.438 -8.568 1.00 89.56 78 CYS A CA 1
ATOM 591 C C . CYS A 1 78 ? 5.932 -0.253 -10.093 1.00 89.56 78 CYS A C 1
ATOM 593 O O . CYS A 1 78 ? 5.333 0.685 -10.614 1.00 89.56 78 CYS A O 1
ATOM 595 N N . THR A 1 79 ? 6.566 -1.190 -10.797 1.00 88.25 79 THR A N 1
ATOM 596 C CA . THR A 1 79 ? 6.565 -1.302 -12.267 1.00 88.25 79 THR A CA 1
ATOM 597 C C . THR A 1 79 ? 5.639 -2.413 -12.775 1.00 88.25 79 THR A C 1
ATOM 599 O O . THR A 1 79 ? 5.519 -2.627 -13.980 1.00 88.25 79 THR A O 1
ATOM 602 N N . HIS A 1 80 ? 4.967 -3.136 -11.873 1.00 90.00 80 HIS A N 1
ATOM 603 C CA . HIS A 1 80 ? 4.086 -4.246 -12.221 1.00 90.00 80 HIS A CA 1
ATOM 604 C C . HIS A 1 80 ? 2.666 -3.749 -12.519 1.00 90.00 80 HIS A C 1
ATOM 606 O O . HIS A 1 80 ? 1.825 -3.680 -11.625 1.00 90.00 80 HIS A O 1
ATOM 612 N N . LEU A 1 81 ? 2.419 -3.407 -13.786 1.00 87.50 81 LEU A N 1
ATOM 613 C CA . LEU A 1 81 ? 1.165 -2.797 -14.242 1.00 87.50 81 LEU A CA 1
ATOM 614 C C . LEU A 1 81 ? -0.114 -3.580 -13.891 1.00 87.50 81 LEU A C 1
ATOM 616 O O . LEU A 1 81 ? -1.052 -2.922 -13.449 1.00 87.50 81 LEU A O 1
ATOM 620 N N . PRO A 1 82 ? -0.169 -4.927 -13.977 1.00 88.94 82 PRO A N 1
ATOM 621 C CA . PRO A 1 82 ? -1.399 -5.661 -13.673 1.00 88.94 82 PRO A CA 1
ATOM 622 C C . PRO A 1 82 ? -1.930 -5.440 -12.254 1.00 88.94 82 PRO A C 1
ATOM 624 O O . PRO A 1 82 ? -3.129 -5.321 -12.031 1.00 88.94 82 PRO A O 1
ATOM 627 N N . ALA A 1 83 ? -1.035 -5.294 -11.273 1.00 87.75 83 ALA A N 1
ATOM 628 C CA . ALA A 1 83 ? -1.438 -5.010 -9.896 1.00 87.75 83 ALA A CA 1
ATOM 629 C C . ALA A 1 83 ? -1.910 -3.558 -9.684 1.00 87.75 83 ALA A C 1
ATOM 631 O O . ALA A 1 83 ? -2.450 -3.233 -8.627 1.00 87.75 83 ALA A O 1
ATOM 632 N N . LEU A 1 84 ? -1.681 -2.675 -10.660 1.00 88.81 84 LEU A N 1
ATOM 633 C CA . LEU A 1 84 ? -2.099 -1.276 -10.626 1.00 88.81 84 LEU A CA 1
ATOM 634 C C . LEU A 1 84 ? -3.427 -1.034 -11.353 1.00 88.81 84 LEU A C 1
ATOM 636 O O . LEU A 1 84 ? -4.060 -0.014 -11.090 1.00 88.81 84 LEU A O 1
ATOM 640 N N . GLU A 1 85 ? -3.854 -1.946 -12.2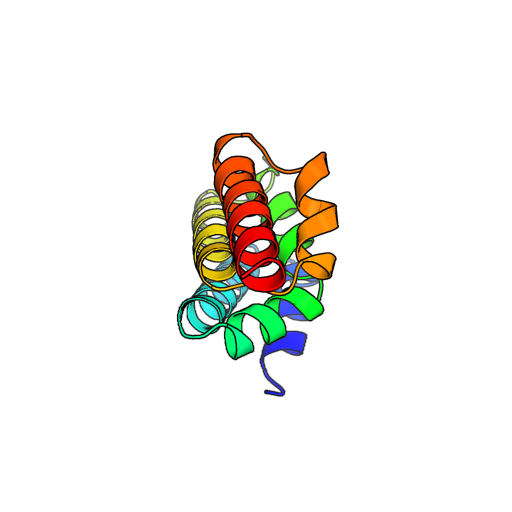31 1.00 88.00 85 GLU A N 1
ATOM 641 C CA . GLU A 1 85 ? -5.114 -1.838 -12.981 1.00 88.00 85 GLU A CA 1
ATOM 642 C C . GLU A 1 85 ? -6.343 -1.614 -12.085 1.00 88.00 85 GLU A C 1
ATOM 644 O O . GLU A 1 85 ? -7.105 -0.694 -12.382 1.00 88.00 85 GLU A O 1
ATOM 649 N N . PRO A 1 86 ? -6.519 -2.321 -10.946 1.00 87.88 86 PRO A N 1
ATOM 650 C CA . PRO A 1 86 ? -7.679 -2.095 -10.081 1.00 87.88 86 PRO A CA 1
ATOM 651 C C . PRO A 1 86 ? -7.753 -0.658 -9.545 1.00 87.88 86 PRO A C 1
ATOM 653 O O . PRO A 1 86 ? -8.828 -0.105 -9.355 1.00 87.88 86 PRO A O 1
ATOM 656 N N . LEU A 1 87 ? -6.603 -0.005 -9.350 1.00 89.94 87 LEU A N 1
ATOM 657 C CA . LEU A 1 87 ? -6.550 1.352 -8.813 1.00 89.94 87 LEU A CA 1
ATOM 658 C C . LEU A 1 87 ? -6.913 2.411 -9.863 1.00 89.94 87 LEU A C 1
ATOM 660 O O . LEU A 1 87 ? -7.160 3.552 -9.490 1.00 89.94 87 LEU A O 1
ATOM 664 N N . LEU A 1 88 ? -6.937 2.086 -11.160 1.00 87.75 88 LEU A N 1
ATOM 665 C CA . LEU A 1 88 ? -7.301 3.060 -12.195 1.00 87.75 88 LEU A CA 1
ATOM 666 C C . LEU A 1 88 ? -8.767 3.490 -12.105 1.00 87.75 88 LEU A C 1
ATOM 668 O O . LEU A 1 88 ? -9.078 4.629 -12.450 1.00 87.75 88 LEU A O 1
ATOM 672 N N . HIS A 1 89 ? -9.641 2.593 -11.652 1.00 84.69 89 HIS A N 1
ATOM 673 C CA . HIS A 1 89 ? -11.078 2.840 -11.589 1.00 84.69 89 HIS A CA 1
ATOM 674 C C . HIS A 1 89 ? -11.500 3.463 -10.257 1.00 84.69 89 HIS A C 1
ATOM 676 O O . HIS A 1 89 ? -12.294 4.401 -10.253 1.00 84.69 89 HIS A O 1
ATOM 682 N N . ASP A 1 90 ? -10.923 2.992 -9.149 1.00 87.69 90 ASP A N 1
ATOM 683 C CA . ASP A 1 90 ? -11.385 3.355 -7.805 1.00 87.69 90 ASP A CA 1
ATOM 684 C C . ASP A 1 90 ? -10.569 4.481 -7.147 1.00 87.69 90 ASP A C 1
ATOM 686 O O . ASP A 1 90 ? -11.021 5.099 -6.180 1.00 87.69 90 ASP A O 1
ATOM 690 N N . ALA A 1 91 ? -9.347 4.767 -7.620 1.00 90.75 91 ALA A N 1
ATOM 691 C CA . ALA A 1 91 ? -8.471 5.694 -6.909 1.00 90.75 91 ALA A CA 1
ATOM 692 C C . ALA A 1 91 ? -8.863 7.171 -7.111 1.00 90.75 91 ALA A C 1
ATOM 694 O O . ALA A 1 91 ? -9.039 7.633 -8.242 1.00 90.75 91 ALA A O 1
ATOM 695 N N . PRO A 1 92 ? -8.862 7.981 -6.036 1.00 92.25 92 PRO A N 1
ATOM 696 C CA . PRO A 1 92 ? -9.119 9.410 -6.130 1.00 92.25 92 PRO A CA 1
ATOM 697 C C . PRO A 1 92 ? -7.983 10.142 -6.872 1.00 92.25 92 PRO A C 1
ATOM 699 O O . PRO A 1 92 ? -6.842 9.662 -6.896 1.00 92.25 92 PRO A O 1
ATOM 702 N N . PRO A 1 93 ? -8.227 11.352 -7.422 1.00 91.12 93 PRO A N 1
ATOM 703 C CA . PRO A 1 93 ? -7.280 12.054 -8.304 1.00 91.12 93 PRO A CA 1
ATOM 704 C C . PRO A 1 93 ? -5.872 12.257 -7.720 1.00 91.12 93 PRO A C 1
ATOM 706 O O . PRO A 1 93 ? -4.864 12.253 -8.432 1.00 91.12 93 PRO A O 1
ATOM 709 N N . ASN A 1 94 ? -5.776 12.417 -6.399 1.00 91.56 94 ASN A N 1
ATOM 710 C CA . ASN A 1 94 ? -4.511 12.593 -5.691 1.00 91.56 94 ASN A CA 1
ATOM 711 C C . ASN A 1 94 ? -3.639 11.322 -5.663 1.00 91.56 94 ASN A C 1
ATOM 713 O O . ASN A 1 94 ? -2.420 11.461 -5.536 1.00 91.56 94 ASN A O 1
ATOM 717 N N . ILE A 1 95 ? -4.229 10.129 -5.783 1.00 93.94 95 ILE A N 1
ATOM 718 C CA . ILE A 1 95 ? -3.545 8.833 -5.909 1.00 93.94 95 ILE A CA 1
ATOM 719 C C . ILE A 1 95 ? -3.429 8.428 -7.381 1.00 93.94 95 ILE A C 1
ATOM 721 O O . ILE A 1 95 ? -2.349 8.024 -7.814 1.00 93.94 95 ILE A O 1
ATOM 725 N N . LEU A 1 96 ? -4.493 8.623 -8.165 1.00 92.75 96 LEU A N 1
ATOM 726 C CA . LEU A 1 96 ? -4.578 8.234 -9.573 1.00 92.75 96 LEU A CA 1
ATOM 727 C C . LEU A 1 96 ? -3.423 8.791 -10.418 1.00 92.75 96 LEU A C 1
ATOM 729 O O . LEU A 1 96 ? -2.853 8.077 -11.240 1.00 92.75 96 LEU A O 1
ATOM 733 N N . LYS A 1 97 ? -2.981 10.029 -10.152 1.00 92.50 97 LYS A N 1
ATOM 734 C CA . LYS A 1 97 ? -1.819 10.627 -10.838 1.00 92.50 97 LYS A CA 1
ATOM 735 C C . LYS A 1 97 ? -0.530 9.802 -10.715 1.00 92.50 97 LYS A C 1
ATOM 737 O O . LYS A 1 97 ? 0.296 9.816 -11.623 1.00 92.50 97 LYS A O 1
ATOM 742 N N . TYR A 1 98 ? -0.342 9.088 -9.602 1.00 91.44 98 TYR A N 1
ATOM 743 C CA . TYR A 1 98 ? 0.819 8.220 -9.401 1.00 91.44 98 TYR A CA 1
ATOM 744 C C . TYR A 1 98 ? 0.683 6.927 -10.203 1.00 91.44 98 TYR A C 1
ATOM 746 O O . TYR A 1 98 ? 1.665 6.489 -10.793 1.00 91.44 98 TYR A O 1
ATOM 754 N N . VAL A 1 99 ? -0.527 6.362 -10.260 1.00 91.12 99 VAL A N 1
ATOM 755 C CA . VAL A 1 99 ? -0.840 5.159 -11.043 1.00 91.12 99 VAL A CA 1
ATOM 756 C C . VAL A 1 99 ? -0.589 5.425 -12.526 1.00 91.12 99 VAL A C 1
ATOM 758 O O . VAL A 1 99 ? 0.275 4.790 -13.128 1.00 91.12 99 VAL A O 1
ATOM 761 N N . VAL A 1 100 ? -1.246 6.441 -13.093 1.00 89.69 100 VAL A N 1
ATOM 762 C CA . VAL A 1 100 ? -1.085 6.838 -14.504 1.00 89.69 100 VAL A CA 1
ATOM 763 C C . VAL A 1 100 ? 0.373 7.190 -14.821 1.00 89.69 100 VAL A C 1
ATOM 765 O O . VAL A 1 100 ? 0.892 6.835 -15.881 1.00 89.69 100 VAL A O 1
ATOM 768 N N . GLY A 1 101 ? 1.073 7.825 -13.875 1.00 89.00 101 GLY A N 1
ATOM 769 C CA . GLY A 1 101 ? 2.500 8.109 -13.993 1.00 89.00 101 GLY A CA 1
ATOM 770 C C . GLY A 1 101 ? 3.365 6.856 -14.175 1.00 89.00 101 GLY A C 1
ATOM 771 O O . GLY A 1 101 ? 4.313 6.895 -14.959 1.00 89.00 101 GLY A O 1
ATOM 772 N N . GLN A 1 102 ? 3.046 5.741 -13.508 1.00 89.50 102 GLN A N 1
ATOM 773 C CA . GLN A 1 102 ? 3.769 4.477 -13.705 1.00 89.50 102 GLN A CA 1
ATOM 774 C C . GLN A 1 102 ? 3.449 3.824 -15.049 1.00 89.50 102 GLN A C 1
ATOM 776 O O . GLN A 1 102 ? 4.371 3.394 -15.739 1.00 89.50 102 GLN A O 1
ATOM 781 N N . PHE A 1 103 ? 2.180 3.824 -15.469 1.00 86.56 103 PHE A N 1
ATOM 782 C CA . PHE A 1 103 ? 1.794 3.332 -16.798 1.00 86.56 103 PHE A CA 1
ATOM 783 C C . PHE A 1 103 ? 2.536 4.070 -17.919 1.00 86.56 103 PHE A C 1
ATOM 785 O O . PHE A 1 103 ? 3.046 3.438 -18.844 1.00 86.56 103 PHE A O 1
ATOM 792 N N . SER A 1 104 ? 2.665 5.396 -17.807 1.00 87.31 104 SER A N 1
ATOM 793 C CA . SER A 1 104 ? 3.428 6.194 -18.770 1.00 87.31 104 SER A CA 1
ATOM 794 C C . SER A 1 104 ? 4.903 5.769 -18.829 1.00 87.31 104 SER A C 1
ATOM 796 O O . SER A 1 104 ? 5.425 5.494 -19.909 1.00 87.31 104 SER A O 1
ATOM 798 N N . LYS A 1 105 ? 5.567 5.629 -17.672 1.00 83.81 105 LYS A N 1
ATOM 799 C CA . LYS A 1 105 ? 6.987 5.239 -17.589 1.00 83.81 105 LYS A CA 1
ATOM 800 C C . LYS A 1 105 ? 7.265 3.864 -18.191 1.00 83.81 105 LYS A C 1
ATOM 802 O O . LYS A 1 105 ? 8.218 3.721 -18.951 1.00 83.81 105 LYS A O 1
ATOM 807 N N . VAL A 1 106 ? 6.441 2.867 -17.867 1.00 79.75 106 VAL A N 1
ATOM 808 C CA . VAL A 1 106 ? 6.629 1.497 -18.367 1.00 79.75 106 VAL A CA 1
ATOM 809 C C . VAL A 1 106 ? 6.382 1.427 -19.874 1.00 79.75 106 VAL A C 1
ATOM 811 O O . VAL A 1 106 ? 7.150 0.787 -20.585 1.00 79.75 106 VAL A O 1
ATOM 814 N N . ARG A 1 107 ? 5.372 2.141 -20.391 1.00 71.19 107 ARG A N 1
ATOM 815 C CA . ARG A 1 107 ? 5.114 2.207 -21.836 1.00 71.19 107 ARG A CA 1
ATOM 816 C C . ARG A 1 107 ? 6.277 2.835 -22.607 1.00 71.19 107 ARG A C 1
ATOM 818 O O . ARG A 1 107 ? 6.612 2.347 -23.678 1.00 71.19 107 ARG A O 1
ATOM 825 N N . HIS A 1 108 ? 6.904 3.883 -22.072 1.00 65.94 108 HIS A N 1
ATOM 826 C CA . HIS A 1 108 ? 8.093 4.472 -22.694 1.00 65.94 108 HIS A CA 1
ATOM 827 C C . HIS A 1 108 ? 9.306 3.531 -22.663 1.00 65.94 108 HIS A C 1
ATOM 829 O O . HIS A 1 108 ? 10.045 3.492 -23.636 1.00 65.94 108 HIS A O 1
ATOM 835 N N . ALA A 1 109 ? 9.482 2.741 -21.599 1.00 61.16 109 ALA A N 1
ATOM 836 C CA . ALA A 1 109 ? 10.577 1.772 -21.493 1.00 61.16 109 ALA A CA 1
ATOM 837 C C . ALA A 1 109 ? 10.436 0.553 -22.427 1.00 61.16 109 ALA A C 1
ATOM 839 O O . ALA A 1 109 ? 11.431 -0.089 -22.725 1.00 61.16 109 ALA A O 1
ATOM 840 N N . LEU A 1 110 ? 9.219 0.217 -22.869 1.00 59.94 110 LEU A N 1
ATOM 841 C CA . LEU A 1 110 ? 8.962 -0.885 -23.812 1.00 59.94 110 LEU A CA 1
ATOM 842 C C . LEU A 1 110 ? 9.098 -0.476 -25.288 1.00 59.94 110 LEU A C 1
ATOM 844 O O . LEU A 1 110 ? 9.113 -1.343 -26.157 1.00 59.94 110 LEU A O 1
ATOM 848 N N . LEU A 1 111 ? 9.141 0.828 -25.573 1.00 58.62 111 LEU A N 1
ATOM 849 C CA . LEU A 1 111 ? 9.230 1.394 -26.925 1.00 58.62 111 LEU A CA 1
ATOM 850 C C . LEU A 1 111 ? 10.605 2.022 -27.226 1.00 58.62 111 LEU A C 1
ATOM 852 O O . LEU A 1 111 ? 10.780 2.579 -28.309 1.00 58.62 111 LEU A O 1
ATOM 856 N N . ALA A 1 112 ? 11.539 1.966 -26.275 1.00 53.41 112 ALA A N 1
ATOM 857 C CA . ALA A 1 112 ? 12.915 2.453 -26.380 1.00 53.41 112 ALA A CA 1
ATOM 858 C C . ALA A 1 112 ? 13.888 1.270 -26.384 1.00 53.41 112 ALA A C 1
ATOM 860 O O . ALA A 1 112 ? 14.912 1.372 -27.092 1.00 53.41 112 ALA A O 1
#

Sequence (112 aa):
MQGVPQLSVCLSEEPEDHIKAAAAWALGQIGRHTPEHARAVAVTHTLPVLLSLYMSTESSEDLQVKSKKAIKNILQKCTHLPALEPLLHDAPPNILKYVVGQFSKVRHALLA

Secondary structure (DSSP, 8-state):
--SHHHHHHHHHH-S-HHHHHHHHHHHHHHHTS-HHHHHHHHTTTHHHHHHHHHH-TTS-HHHHHHHHHHHHHHHHH---GGGTHHHHHH--HHHHHHHHHHHHHHHHHH--

Nearest PDB structures (foldseek):
  7n6g-assembly1_0A  TM=8.897E-01  e=3.023E-05  Chlamydomonas reinhardtii
  7sqc-assembly1_N0  TM=7.206E-01  e=2.275E-03  Chlamydomonas reinhardtii
  8a1i-assembly1_A  TM=6.627E-01  e=1.652E-02  Mus musculus
  8a1i-assembly3_P  TM=6.678E-01  e=8.843E-02  Mus musculus
  4r11-assembly3_E  TM=6.302E-01  e=2.099E-01  Caenorhabditis elegans

Foldseek 3Di:
DVVLLVLLCQLQPPPDLVSVLVSLQVLLVQQQPAQVSLVVNLVSLSLVSLQCLLPDPVHDPSSNVSSVSSLLSSLQHHLPLVSLVVCCPRPDPVSNVSSVVSVVVNVVVVVD

Radius of gyration: 13.37 Å; Cα contacts (8 Å, |Δi|>4): 154; chains: 1; bounding box: 28×27×42 Å

Organism: Eschrichtius robustus (NCBI:txid9764)

Mean predicted aligned error: 3.98 Å

Solvent-accessible surface area (backbone atoms only — not comparable to full-atom values): 5874 Å² total; per-residue (Å²): 124,88,57,53,60,56,37,37,45,41,46,70,69,49,86,49,57,72,56,22,22,51,28,29,39,51,52,19,60,50,6,48,76,41,42,68,42,8,36,60,44,34,75,55,60,34,56,65,52,33,50,50,42,39,71,38,86,87,46,50,71,65,29,21,53,28,15,50,50,16,50,53,29,21,44,75,33,33,78,56,59,80,62,46,53,71,45,70,79,74,43,55,75,90,53,31,57,47,54,56,51,36,56,52,54,55,55,53,64,76,76,108

InterPro domains:
  IPR011989 Armadillo-like helical [G3DSA:1.25.10.10] (1-109)
  IPR016024 Armadillo-type fold [SSF48371] (2-106)

pLDDT: mean 90.94, std 8.95, range [53.41, 98.12]